Protein AF-A0AAD1RIZ1-F1 (afdb_monomer_lite)

Foldseek 3Di:
DDWEAAPVRQWIWDWAQQQKIFIFGPPDDDPDPDGHGPDMDRHARGTFPDWDADRPFQKIKTFFDDDDDPPDPPPDDPDDPPPVDVPPPPGDGDMDMDRRDDDDPDD

Secondary structure (DSSP, 8-state):
--EEE-TTS-EEEEE-TTSEEEEEETTS--SSS----SEEEE--SS-EEEEEE-SSSSEEEEEE---PPPP---S--S---------S------EEEEE-SPP----

Structure (mmCIF, N/CA/C/O backbone):
data_AF-A0AAD1RIZ1-F1
#
_entry.id   AF-A0AAD1RIZ1-F1
#
loop_
_atom_site.group_PDB
_atom_site.id
_atom_site.type_symbol
_atom_site.label_atom_id
_atom_site.label_alt_id
_atom_site.label_comp_id
_atom_site.label_asym_id
_atom_site.label_entity_id
_atom_site.label_seq_id
_atom_site.pdbx_PDB_ins_code
_atom_site.Cartn_x
_atom_site.Cartn_y
_atom_site.Cartn_z
_atom_site.occupancy
_atom_site.B_iso_or_equiv
_atom_site.auth_seq_id
_atom_site.auth_comp_id
_atom_site.auth_asym_id
_atom_site.auth_atom_id
_atom_site.pdbx_PDB_model_num
ATOM 1 N N . MET A 1 1 ? 5.980 9.195 -6.232 1.00 81.25 1 MET A N 1
ATOM 2 C CA . MET A 1 1 ? 5.586 8.356 -5.086 1.00 81.25 1 MET A CA 1
ATOM 3 C C . MET A 1 1 ? 4.264 8.853 -4.577 1.00 81.25 1 MET A C 1
ATOM 5 O O . MET A 1 1 ?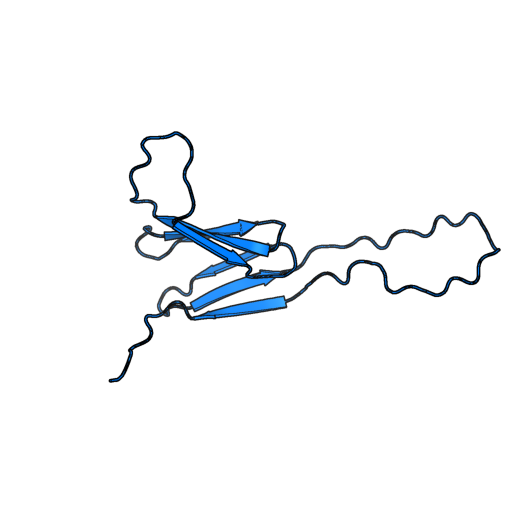 4.092 10.06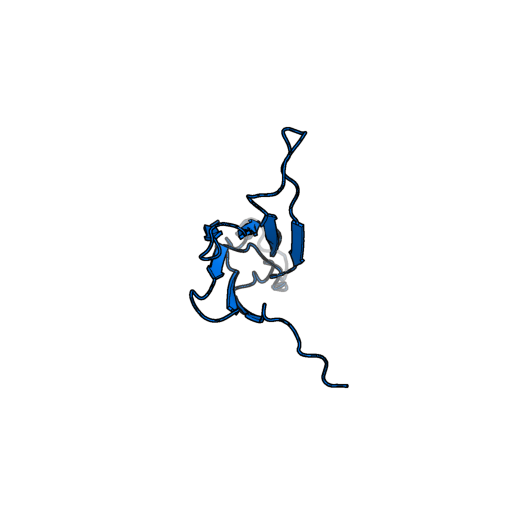3 -4.486 1.00 81.25 1 MET A O 1
ATOM 9 N N . TYR A 1 2 ? 3.353 7.928 -4.310 1.00 94.00 2 TYR A N 1
ATOM 10 C CA . TYR A 1 2 ? 2.016 8.210 -3.806 1.00 94.00 2 TYR A CA 1
ATOM 11 C C . TYR A 1 2 ? 1.817 7.437 -2.507 1.00 94.00 2 TYR A C 1
ATOM 13 O O . TYR A 1 2 ? 2.513 6.451 -2.255 1.00 94.00 2 TYR A O 1
ATOM 21 N N . PHE A 1 3 ? 0.861 7.895 -1.715 1.00 96.81 3 PHE A N 1
ATOM 22 C CA . PHE A 1 3 ? 0.354 7.193 -0.550 1.00 96.81 3 PHE A CA 1
ATOM 23 C C . PHE A 1 3 ? -1.156 7.029 -0.710 1.00 96.81 3 PHE A C 1
ATOM 25 O O . PHE A 1 3 ? -1.787 7.811 -1.425 1.00 96.81 3 PHE A O 1
ATOM 32 N N . ASP A 1 4 ? -1.720 6.037 -0.034 1.00 97.38 4 ASP A N 1
ATOM 33 C CA . ASP A 1 4 ? -3.167 5.900 0.111 1.00 97.38 4 ASP A CA 1
ATOM 34 C C . ASP A 1 4 ? -3.523 5.585 1.566 1.00 97.38 4 ASP A C 1
ATOM 36 O O . ASP A 1 4 ? -2.665 5.188 2.361 1.00 97.38 4 ASP A O 1
ATOM 40 N N . MET A 1 5 ? -4.779 5.804 1.928 1.00 95.38 5 MET A N 1
ATOM 41 C CA . MET A 1 5 ? -5.272 5.676 3.290 1.00 95.38 5 MET A CA 1
ATOM 42 C C . MET A 1 5 ? -6.535 4.824 3.319 1.00 95.38 5 MET A C 1
ATOM 44 O O . MET A 1 5 ? -7.425 4.957 2.482 1.00 95.38 5 MET A O 1
ATOM 48 N N . GLU A 1 6 ? -6.618 3.937 4.303 1.00 92.69 6 GLU A N 1
ATOM 49 C CA . GLU A 1 6 ? -7.820 3.145 4.539 1.00 92.69 6 GLU A CA 1
ATOM 50 C C . GLU A 1 6 ? -8.989 4.053 4.960 1.00 92.69 6 GLU A C 1
ATOM 52 O O . GLU A 1 6 ? -8.786 5.126 5.526 1.00 92.69 6 GLU A O 1
ATOM 57 N N . ILE A 1 7 ? -10.226 3.647 4.659 1.00 89.62 7 ILE A N 1
ATOM 58 C CA . ILE A 1 7 ? -11.410 4.515 4.759 1.00 89.62 7 ILE A CA 1
ATOM 59 C C . ILE A 1 7 ? -11.666 5.074 6.167 1.00 89.62 7 ILE A C 1
ATOM 61 O O . ILE A 1 7 ? -12.215 6.169 6.295 1.00 89.62 7 ILE A O 1
ATOM 65 N N . SER A 1 8 ? -11.264 4.363 7.227 1.00 90.69 8 SER A N 1
ATOM 66 C CA . SER A 1 8 ? -11.371 4.860 8.605 1.00 90.69 8 SER A CA 1
ATOM 67 C C . SER A 1 8 ? -10.278 5.872 8.969 1.00 90.69 8 SER A C 1
ATOM 69 O O . SER A 1 8 ? -10.340 6.499 10.024 1.00 90.69 8 SER A O 1
ATOM 71 N N . GLY A 1 9 ? -9.269 6.030 8.111 1.00 92.00 9 GLY A N 1
ATOM 72 C CA . GLY A 1 9 ? -8.091 6.858 8.337 1.00 92.00 9 GLY A CA 1
ATOM 73 C C . GLY A 1 9 ? -7.027 6.198 9.211 1.00 92.00 9 GLY A C 1
ATOM 74 O O . GLY A 1 9 ? -5.992 6.808 9.485 1.00 92.00 9 GLY A O 1
ATOM 75 N N . ARG A 1 10 ? -7.261 4.963 9.673 1.00 93.00 10 ARG A N 1
ATOM 76 C CA . ARG A 1 10 ? -6.374 4.289 10.624 1.00 93.00 10 ARG A CA 1
ATOM 77 C C . ARG A 1 10 ? -5.071 3.815 9.992 1.00 93.00 10 ARG A C 1
ATOM 79 O O . ARG A 1 10 ? -4.028 3.897 10.629 1.00 93.00 10 ARG A O 1
ATOM 86 N N . TYR A 1 11 ? -5.118 3.313 8.763 1.00 94.69 11 TYR A N 1
ATOM 87 C CA . TYR A 1 11 ? -3.934 2.778 8.097 1.00 94.69 11 TYR A CA 1
ATOM 88 C C . TYR A 1 11 ? -3.504 3.669 6.940 1.00 94.69 11 TYR A C 1
ATOM 90 O O . TYR A 1 11 ? -4.280 3.913 6.018 1.00 94.69 11 TYR A O 1
ATOM 98 N N . LEU A 1 12 ? -2.256 4.128 6.991 1.00 95.56 12 LEU A N 1
ATOM 99 C CA . LEU A 1 12 ? -1.581 4.846 5.913 1.00 95.56 12 LEU A CA 1
ATOM 100 C C . LEU A 1 12 ? -0.633 3.884 5.205 1.00 95.56 12 LEU A C 1
ATOM 102 O O . LEU A 1 12 ? 0.113 3.170 5.871 1.00 95.56 12 LEU A O 1
ATOM 106 N N . LEU A 1 13 ? -0.641 3.872 3.877 1.00 97.44 13 LEU A N 1
ATOM 107 C CA . LEU A 1 13 ? 0.232 3.033 3.067 1.00 97.44 13 LEU A CA 1
ATOM 108 C C . LEU A 1 13 ? 1.044 3.901 2.112 1.00 97.44 13 LEU A C 1
ATOM 110 O O . LEU A 1 13 ? 0.505 4.804 1.478 1.00 97.44 13 LEU A O 1
ATOM 114 N N . SER A 1 14 ? 2.330 3.600 1.959 1.00 97.50 14 SER A N 1
ATOM 115 C CA . SER A 1 14 ? 3.196 4.244 0.969 1.00 97.50 14 SER A CA 1
ATOM 116 C C . SER A 1 14 ? 4.208 3.252 0.428 1.00 97.50 14 SER A C 1
ATOM 118 O O . SER A 1 14 ? 4.715 2.400 1.156 1.00 97.50 14 SER A O 1
ATOM 120 N N . GLY A 1 15 ? 4.520 3.407 -0.852 1.00 96.62 15 GLY A N 1
ATOM 121 C CA . GLY A 1 15 ? 5.613 2.712 -1.512 1.00 96.62 15 GLY A CA 1
ATOM 122 C C . GLY A 1 15 ? 6.942 3.471 -1.437 1.00 96.62 15 GLY A C 1
ATOM 123 O O . GLY A 1 15 ? 6.942 4.685 -1.208 1.00 96.62 15 GLY A O 1
ATOM 124 N N . ASP A 1 16 ? 8.056 2.773 -1.666 1.00 95.38 16 ASP A N 1
ATOM 125 C CA . ASP A 1 16 ? 9.403 3.352 -1.741 1.00 95.38 16 ASP A CA 1
ATOM 126 C C . ASP A 1 16 ? 10.145 3.055 -3.068 1.00 95.38 16 ASP A C 1
ATOM 128 O O . ASP A 1 16 ? 9.602 2.461 -4.004 1.00 95.38 16 ASP A O 1
ATOM 132 N N . THR A 1 17 ? 11.387 3.548 -3.193 1.00 94.25 17 THR A N 1
ATOM 133 C CA . THR A 1 17 ? 12.187 3.447 -4.429 1.00 94.25 17 THR A CA 1
ATOM 134 C C . THR A 1 17 ? 12.791 2.065 -4.612 1.00 94.25 17 THR A C 1
ATOM 136 O O . THR A 1 17 ? 13.329 1.786 -5.680 1.00 94.25 17 THR A O 1
ATOM 139 N N . GLN A 1 18 ? 12.761 1.239 -3.569 1.00 93.00 18 GLN A N 1
ATOM 140 C CA . GLN A 1 18 ? 13.321 -0.105 -3.537 1.00 93.00 18 GLN A CA 1
ATOM 141 C C . GLN A 1 18 ? 12.235 -1.173 -3.682 1.00 93.00 18 GLN A C 1
ATOM 143 O O . GLN A 1 18 ? 12.541 -2.359 -3.614 1.00 93.00 18 GLN A O 1
ATOM 148 N N . GLY A 1 19 ? 10.979 -0.772 -3.892 1.00 94.75 19 GLY A N 1
ATOM 149 C CA . GLY A 1 19 ? 9.873 -1.692 -4.122 1.00 94.75 19 GLY A CA 1
ATOM 150 C C . GLY A 1 19 ? 9.151 -2.149 -2.854 1.00 94.75 19 GLY A C 1
ATOM 151 O O . GLY A 1 19 ? 8.281 -3.021 -2.937 1.00 94.75 19 GLY A O 1
ATOM 152 N N . LEU A 1 20 ? 9.473 -1.585 -1.685 1.00 97.06 20 LEU A N 1
ATOM 153 C CA . LEU A 1 20 ? 8.776 -1.911 -0.446 1.00 97.06 20 LEU A CA 1
ATOM 154 C C . LEU A 1 20 ? 7.509 -1.071 -0.312 1.00 97.06 20 LEU A C 1
ATOM 156 O O . LEU A 1 20 ? 7.467 0.110 -0.663 1.00 97.06 20 LEU A O 1
ATOM 160 N N .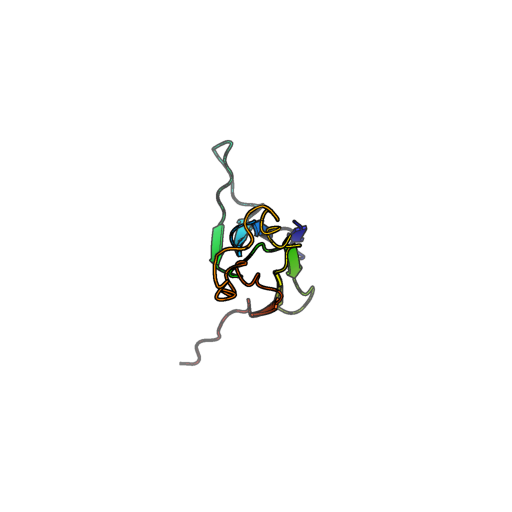 VAL A 1 21 ? 6.480 -1.695 0.252 1.00 97.50 21 VAL A N 1
ATOM 161 C CA . VAL A 1 21 ? 5.300 -1.015 0.776 1.00 97.50 21 VAL A CA 1
ATOM 162 C C . VAL A 1 21 ? 5.374 -1.040 2.290 1.00 97.50 21 VAL A C 1
ATOM 164 O O . VAL A 1 21 ? 5.552 -2.092 2.904 1.00 97.50 21 VAL A O 1
ATOM 167 N N . SER A 1 22 ? 5.208 0.136 2.877 1.00 97.19 22 SER A N 1
ATOM 168 C CA . SER A 1 22 ? 5.149 0.359 4.313 1.00 97.19 22 SER A CA 1
ATOM 169 C C . SER A 1 22 ? 3.732 0.756 4.706 1.00 97.19 22 SER A C 1
ATOM 171 O O . SER A 1 22 ? 3.074 1.525 4.002 1.00 97.19 22 SER A O 1
ATOM 173 N N . VAL A 1 23 ? 3.273 0.234 5.840 1.00 96.38 23 VAL A N 1
ATOM 174 C CA . VAL A 1 23 ? 1.959 0.500 6.423 1.00 96.38 23 VAL A CA 1
ATOM 175 C C . VAL A 1 23 ? 2.158 1.063 7.819 1.00 96.38 23 VAL A C 1
ATOM 177 O O . VAL A 1 23 ? 2.856 0.457 8.626 1.00 96.38 23 VAL A O 1
ATOM 180 N N . TRP A 1 24 ? 1.519 2.182 8.131 1.00 95.69 24 TRP A N 1
ATOM 181 C CA . TRP A 1 24 ? 1.553 2.810 9.451 1.00 95.69 24 TRP A CA 1
ATOM 182 C C . TRP A 1 24 ? 0.155 2.827 10.064 1.00 95.69 24 TRP A C 1
ATOM 184 O O . TRP A 1 24 ? -0.824 3.064 9.358 1.00 95.69 24 TRP A O 1
ATOM 194 N N . ASP A 1 25 ? 0.071 2.600 11.376 1.00 93.75 25 ASP A N 1
ATOM 195 C CA . ASP A 1 25 ? -1.143 2.846 12.159 1.00 93.75 25 ASP A CA 1
ATOM 196 C C . ASP A 1 25 ? -1.105 4.289 12.677 1.00 93.75 25 ASP A C 1
ATOM 198 O O . ASP A 1 25 ? -0.260 4.641 13.500 1.00 93.75 25 ASP A O 1
ATOM 202 N N . THR A 1 26 ? -2.008 5.130 12.176 1.00 92.38 26 THR A N 1
ATOM 203 C CA . THR A 1 26 ? -2.092 6.561 12.505 1.00 92.38 26 THR A CA 1
ATOM 204 C C . THR A 1 26 ? -2.567 6.816 13.933 1.00 92.38 26 THR A C 1
ATOM 206 O O . THR A 1 26 ? -2.409 7.923 14.443 1.00 92.38 26 THR A O 1
ATOM 209 N N . MET A 1 27 ? -3.129 5.797 14.587 1.00 89.94 27 MET A N 1
ATOM 210 C CA . MET A 1 27 ? -3.593 5.861 15.971 1.00 89.94 27 MET A CA 1
ATOM 211 C C . MET A 1 27 ? -2.551 5.327 16.954 1.00 89.94 27 MET A C 1
ATOM 213 O O . MET A 1 27 ? -2.762 5.403 18.166 1.00 89.94 27 MET A O 1
ATOM 217 N N . SER A 1 28 ? -1.438 4.772 16.461 1.00 85.62 28 SER A N 1
ATOM 218 C CA . SER A 1 28 ? -0.382 4.273 17.332 1.00 85.62 28 SER A CA 1
ATOM 219 C C . SER A 1 28 ? 0.321 5.452 18.014 1.00 85.62 28 SER A C 1
ATOM 221 O O . SER A 1 28 ? 0.850 6.322 17.319 1.00 85.62 28 SER A O 1
ATOM 223 N N . PRO A 1 29 ? 0.358 5.506 19.357 1.00 74.38 29 PRO A N 1
ATOM 224 C CA . PRO A 1 29 ? 1.069 6.562 20.061 1.00 74.38 29 PRO A CA 1
ATOM 225 C C . PRO A 1 29 ? 2.568 6.453 19.761 1.00 74.38 29 PRO A C 1
ATOM 227 O O . PRO A 1 29 ? 3.172 5.399 19.957 1.00 74.38 29 PRO A O 1
ATOM 230 N N . SER A 1 30 ? 3.168 7.536 19.271 1.00 73.50 30 SER A N 1
ATOM 231 C CA . SER A 1 30 ? 4.615 7.644 19.091 1.00 73.50 30 SER A CA 1
ATOM 232 C C . SER A 1 30 ? 5.204 8.436 20.259 1.00 73.50 30 SER A C 1
ATOM 234 O O . SER A 1 30 ? 5.010 9.647 20.345 1.00 73.50 30 SER A O 1
ATOM 236 N N . GLU A 1 31 ? 5.907 7.755 21.167 1.00 71.81 31 GLU A N 1
ATOM 237 C CA . GLU A 1 31 ? 6.677 8.401 22.248 1.00 71.81 31 GLU A CA 1
ATOM 238 C C . GLU A 1 31 ? 7.930 9.120 21.697 1.00 71.81 31 GLU A C 1
ATOM 240 O O . GLU A 1 31 ? 8.440 10.050 22.317 1.00 71.81 31 GLU A O 1
ATOM 245 N N . ASP A 1 32 ? 8.374 8.737 20.493 1.00 72.94 32 ASP A N 1
ATOM 246 C CA . ASP A 1 32 ? 9.520 9.294 19.773 1.00 72.94 32 ASP A CA 1
ATOM 247 C C . ASP A 1 32 ? 9.097 10.090 18.526 1.00 72.94 32 ASP A C 1
ATOM 249 O O . ASP A 1 32 ? 8.004 9.925 17.982 1.00 72.94 32 ASP A O 1
ATOM 253 N N . THR A 1 33 ? 10.004 10.920 18.001 1.00 72.81 33 THR A N 1
ATOM 254 C CA . THR A 1 33 ? 9.814 11.647 16.731 1.00 72.81 33 THR A CA 1
ATOM 255 C C . THR A 1 33 ? 9.849 10.744 15.491 1.00 72.81 33 THR A C 1
ATOM 257 O O . THR A 1 33 ? 9.529 11.207 14.395 1.00 72.81 33 THR A O 1
ATOM 260 N N . SER A 1 34 ? 10.235 9.469 15.631 1.00 76.94 34 SER A N 1
ATOM 261 C CA . SER A 1 34 ? 10.271 8.498 14.534 1.00 76.94 34 SER A CA 1
ATOM 262 C C . SER A 1 34 ? 9.046 7.587 14.546 1.00 76.94 34 SER A C 1
ATOM 264 O O . SER A 1 34 ? 8.865 6.787 15.463 1.00 76.94 34 SER A O 1
ATOM 266 N N . ILE A 1 35 ? 8.244 7.652 13.486 1.00 83.25 35 ILE A N 1
ATOM 267 C CA . ILE A 1 35 ? 7.091 6.771 13.287 1.00 83.25 35 ILE A CA 1
ATOM 268 C C . ILE A 1 35 ? 7.559 5.540 12.503 1.00 83.25 35 ILE A C 1
ATOM 270 O O . ILE A 1 35 ? 7.912 5.639 11.325 1.00 83.25 35 ILE A O 1
ATOM 274 N N . LEU A 1 36 ? 7.580 4.377 13.155 1.00 89.88 36 LEU A N 1
ATOM 275 C CA . LEU A 1 36 ? 7.935 3.113 12.509 1.00 89.88 36 LEU A CA 1
ATOM 276 C C . LEU A 1 36 ? 6.709 2.494 11.817 1.00 89.88 36 LEU A C 1
ATOM 278 O O . LEU A 1 36 ? 5.595 2.615 12.335 1.00 89.88 36 LEU A O 1
ATOM 282 N N . PRO A 1 37 ? 6.882 1.839 10.656 1.00 93.94 37 PRO A N 1
ATOM 283 C CA . PRO A 1 37 ? 5.789 1.124 10.013 1.00 93.94 37 PRO A CA 1
ATOM 284 C C . PRO A 1 37 ? 5.344 -0.070 10.867 1.00 93.94 37 PRO A C 1
ATOM 286 O O . PRO A 1 37 ? 6.166 -0.809 11.404 1.00 93.94 37 PRO A O 1
ATOM 289 N N . LEU A 1 38 ? 4.029 -0.267 10.957 1.00 94.06 38 LEU A N 1
ATOM 290 C CA . LEU A 1 38 ? 3.396 -1.445 11.548 1.00 94.06 38 LEU A CA 1
ATOM 291 C C . LEU A 1 38 ? 3.698 -2.709 10.731 1.00 94.06 38 LEU A C 1
ATOM 293 O O . LEU A 1 38 ? 3.891 -3.785 11.291 1.00 94.06 38 LEU A O 1
ATOM 297 N N . LEU A 1 39 ? 3.698 -2.579 9.405 1.00 94.75 39 LEU A N 1
ATOM 298 C CA . LEU A 1 39 ? 3.967 -3.661 8.467 1.00 94.75 39 LEU A CA 1
ATOM 299 C C . LEU A 1 39 ? 4.821 -3.125 7.325 1.00 94.75 39 LEU A C 1
ATOM 301 O O . LEU A 1 39 ? 4.597 -2.017 6.840 1.00 94.75 39 LEU A O 1
ATOM 305 N N . GLN A 1 40 ? 5.761 -3.939 6.864 1.00 96.62 40 GLN A N 1
ATOM 306 C CA . GLN A 1 40 ? 6.526 -3.661 5.662 1.00 96.62 40 GLN A CA 1
ATOM 307 C C . GLN A 1 40 ? 6.700 -4.949 4.861 1.00 96.62 40 GLN A C 1
ATOM 309 O O . GLN A 1 40 ? 6.972 -6.003 5.437 1.00 96.62 40 GLN A O 1
ATOM 314 N N . PHE A 1 41 ? 6.529 -4.879 3.543 1.00 96.69 41 PHE A N 1
ATOM 315 C CA . PHE A 1 41 ? 6.716 -6.027 2.659 1.00 96.69 41 PHE A CA 1
ATOM 316 C C . PHE A 1 41 ? 7.239 -5.603 1.286 1.00 96.69 41 PHE A C 1
ATOM 318 O O . PHE A 1 41 ? 6.992 -4.487 0.827 1.00 96.69 41 PHE A O 1
ATOM 325 N N . GLN A 1 42 ? 7.966 -6.508 0.630 1.00 96.75 42 GLN A N 1
ATOM 326 C CA . GLN A 1 42 ? 8.446 -6.309 -0.734 1.00 96.75 42 GLN A CA 1
ATOM 327 C C . GLN A 1 42 ? 7.281 -6.506 -1.706 1.00 96.75 42 GLN A C 1
ATOM 329 O O . GLN A 1 42 ? 6.809 -7.630 -1.882 1.00 96.75 42 GLN A O 1
ATOM 334 N N . ALA A 1 43 ? 6.809 -5.422 -2.317 1.00 95.81 43 ALA A N 1
ATOM 335 C CA . ALA A 1 43 ? 5.698 -5.477 -3.258 1.00 95.81 43 ALA A CA 1
ATOM 336 C C . ALA A 1 43 ? 6.164 -5.554 -4.714 1.00 95.81 43 ALA A C 1
ATOM 338 O O . ALA A 1 43 ? 5.493 -6.127 -5.558 1.00 95.81 43 ALA A O 1
ATOM 339 N N . GLN A 1 44 ? 7.283 -4.927 -5.043 1.00 94.50 44 GLN A N 1
ATOM 340 C CA . GLN A 1 44 ? 7.770 -4.767 -6.413 1.00 94.50 44 GLN A CA 1
ATOM 341 C C . GLN A 1 44 ? 9.285 -4.981 -6.416 1.00 94.50 44 GLN A C 1
ATOM 343 O O . GLN A 1 44 ? 9.914 -4.840 -5.378 1.00 94.50 44 GLN A O 1
ATOM 348 N N . ASN A 1 45 ? 9.897 -5.339 -7.535 1.00 92.06 45 ASN A N 1
ATOM 349 C CA . ASN A 1 45 ? 11.359 -5.390 -7.680 1.00 92.06 45 ASN A CA 1
ATOM 350 C C . ASN A 1 45 ? 11.962 -4.039 -8.099 1.00 92.06 45 ASN A C 1
ATOM 352 O O . ASN A 1 45 ? 13.182 -3.892 -8.156 1.00 92.06 45 ASN A O 1
ATOM 356 N N . ASP A 1 46 ? 11.112 -3.066 -8.422 1.00 91.88 46 ASP A N 1
ATOM 357 C CA . ASP A 1 46 ? 11.481 -1.685 -8.726 1.00 91.88 46 ASP A CA 1
ATOM 358 C C . ASP A 1 46 ? 10.582 -0.706 -7.933 1.00 91.88 46 ASP A C 1
ATOM 360 O O . ASP A 1 46 ? 9.707 -1.114 -7.171 1.00 91.88 46 ASP A O 1
ATOM 364 N N . CYS A 1 47 ? 10.821 0.596 -8.077 1.00 92.94 47 CYS A N 1
ATOM 365 C CA . CYS A 1 47 ? 10.121 1.679 -7.395 1.00 92.94 47 CYS A CA 1
ATOM 366 C C . CYS A 1 47 ? 8.595 1.517 -7.436 1.00 92.94 47 CYS A C 1
ATOM 368 O O . CYS A 1 47 ? 7.996 1.480 -8.516 1.00 92.94 47 CYS A O 1
ATOM 370 N N . VAL A 1 48 ? 7.958 1.544 -6.261 1.00 96.38 48 VAL A N 1
ATOM 371 C CA . VAL A 1 48 ? 6.497 1.609 -6.152 1.00 96.38 48 VAL A CA 1
ATOM 372 C C . VAL A 1 48 ? 6.057 3.039 -6.443 1.00 96.38 48 VAL A C 1
ATOM 374 O O . VAL A 1 48 ? 6.057 3.935 -5.591 1.00 96.38 48 VAL A O 1
ATOM 377 N N . ASN A 1 49 ? 5.696 3.273 -7.697 1.00 94.44 49 ASN A N 1
ATOM 378 C CA . ASN A 1 49 ? 5.326 4.590 -8.191 1.00 94.44 49 ASN A CA 1
ATOM 379 C C . ASN A 1 49 ? 3.833 4.891 -8.033 1.00 94.44 49 ASN A C 1
ATOM 381 O O . ASN A 1 49 ? 3.462 6.045 -8.212 1.00 94.44 49 ASN A O 1
ATOM 385 N N . GLY A 1 50 ? 3.011 3.898 -7.691 1.00 96.12 50 GLY A N 1
ATOM 386 C CA . GLY A 1 50 ? 1.573 4.024 -7.505 1.00 96.12 50 GLY A CA 1
ATOM 387 C C . GLY A 1 50 ? 1.069 3.021 -6.476 1.00 96.12 50 GLY A C 1
ATOM 388 O O . GLY A 1 50 ? 1.538 1.883 -6.420 1.00 96.12 50 GLY A O 1
ATOM 389 N N . ILE A 1 51 ? 0.120 3.459 -5.655 1.00 97.69 51 ILE A N 1
ATOM 390 C CA . ILE A 1 51 ? -0.508 2.650 -4.615 1.00 97.69 51 ILE A CA 1
ATOM 391 C C . ILE A 1 51 ? -1.968 3.078 -4.474 1.00 97.69 51 ILE A C 1
ATOM 393 O O . ILE A 1 51 ? -2.253 4.274 -4.540 1.00 97.69 51 ILE A O 1
ATOM 397 N N . SER A 1 52 ? -2.890 2.123 -4.339 1.00 97.25 52 SER A N 1
ATOM 398 C CA . SER A 1 52 ? -4.293 2.434 -4.059 1.00 97.25 52 SER A CA 1
ATOM 399 C C . SER A 1 52 ? -5.019 1.296 -3.348 1.00 97.25 52 SER A C 1
ATOM 401 O O . SER A 1 52 ? -4.883 0.132 -3.721 1.00 97.25 52 SER A O 1
ATOM 403 N N . LEU A 1 53 ? -5.814 1.635 -2.341 1.00 96.62 53 LEU A N 1
ATOM 404 C CA . LEU A 1 53 ? -6.726 0.749 -1.642 1.00 96.62 53 LEU A CA 1
ATOM 405 C C . LEU A 1 53 ? -8.110 0.805 -2.282 1.00 96.62 53 LEU A C 1
ATOM 407 O O . LEU A 1 53 ? -8.665 1.872 -2.550 1.00 96.62 53 LEU A O 1
ATOM 411 N N . HIS A 1 54 ? -8.712 -0.362 -2.489 1.00 94.94 54 HIS A N 1
ATOM 412 C CA . HIS A 1 54 ? -10.096 -0.421 -2.929 1.00 94.94 54 HIS A CA 1
ATOM 413 C C . HIS A 1 54 ? -11.033 0.007 -1.777 1.00 94.94 54 HIS A C 1
ATOM 415 O O . HIS A 1 54 ? -10.930 -0.526 -0.673 1.00 94.94 54 HIS A O 1
ATOM 421 N N . PRO A 1 55 ? -12.009 0.906 -2.007 1.00 91.25 55 PRO A N 1
ATOM 422 C CA . PRO A 1 55 ? -12.804 1.523 -0.936 1.00 91.25 55 PRO A CA 1
ATOM 423 C C . PRO A 1 55 ? -13.779 0.574 -0.222 1.00 91.25 55 PRO A C 1
ATOM 425 O O . PRO A 1 55 ? -14.355 0.938 0.800 1.00 91.25 55 PRO A O 1
ATOM 428 N N . SER A 1 56 ? -14.038 -0.616 -0.771 1.00 90.56 56 SER A N 1
ATOM 429 C CA . SER A 1 56 ? -15.045 -1.552 -0.226 1.00 90.56 56 SER A CA 1
ATOM 430 C C . SER A 1 56 ? -14.612 -3.015 -0.169 1.00 90.56 56 SER A C 1
ATOM 432 O O . SER A 1 56 ? -15.305 -3.832 0.425 1.00 90.56 56 SER A O 1
ATOM 434 N N . TYR A 1 57 ? -13.486 -3.362 -0.786 1.00 92.38 57 TYR A N 1
ATOM 435 C CA . TYR A 1 57 ? -12.971 -4.731 -0.825 1.00 92.38 57 TYR A CA 1
ATOM 436 C C . TYR A 1 57 ? -11.555 -4.677 -0.282 1.00 92.38 57 TYR A C 1
ATOM 438 O O . TYR A 1 57 ? -10.886 -3.668 -0.503 1.00 92.38 57 TYR A O 1
ATOM 446 N N . PRO A 1 58 ? -11.076 -5.725 0.398 1.00 92.56 58 PRO A N 1
ATOM 447 C CA . PRO A 1 58 ? -9.739 -5.725 0.962 1.00 92.56 58 PRO A CA 1
ATOM 448 C C . PRO A 1 58 ? -8.722 -6.025 -0.148 1.00 92.56 58 PRO A C 1
ATOM 450 O O . PRO A 1 58 ? -8.124 -7.096 -0.203 1.00 92.56 58 PRO A O 1
ATOM 453 N N . LEU A 1 59 ? -8.592 -5.080 -1.076 1.00 95.56 59 LEU A N 1
ATOM 454 C CA . LEU A 1 59 ? -7.705 -5.128 -2.225 1.00 95.56 59 LEU A CA 1
ATOM 455 C C . LEU A 1 59 ? -6.779 -3.920 -2.191 1.00 95.56 59 LEU A C 1
ATOM 457 O O . LEU A 1 59 ? -7.233 -2.783 -2.060 1.00 95.56 59 LEU A O 1
ATOM 461 N N . LEU A 1 60 ? -5.494 -4.182 -2.370 1.00 97.12 60 LEU A N 1
ATOM 462 C CA . LEU A 1 60 ? -4.459 -3.176 -2.548 1.00 97.12 60 LEU A CA 1
ATOM 463 C C . LEU A 1 60 ? -3.870 -3.330 -3.950 1.00 97.12 60 LEU A C 1
ATOM 465 O O . LEU A 1 60 ? -3.494 -4.427 -4.350 1.00 97.12 60 LEU A O 1
ATOM 469 N N . ALA A 1 61 ? -3.775 -2.234 -4.689 1.00 97.88 61 ALA A N 1
ATOM 470 C CA . ALA A 1 61 ? -3.086 -2.159 -5.965 1.00 97.88 61 ALA A CA 1
ATOM 471 C C . ALA A 1 61 ? -1.732 -1.470 -5.789 1.00 97.88 61 ALA A C 1
ATOM 473 O O . ALA A 1 61 ? -1.659 -0.394 -5.197 1.00 97.88 61 ALA A O 1
ATOM 474 N N . THR A 1 62 ? -0.675 -2.064 -6.340 1.00 97.69 62 THR A N 1
ATOM 475 C CA . THR A 1 62 ? 0.664 -1.465 -6.417 1.00 97.69 62 THR A CA 1
ATOM 476 C C . THR A 1 62 ? 1.124 -1.428 -7.864 1.00 97.69 62 THR A C 1
ATOM 478 O O . THR A 1 62 ? 0.932 -2.396 -8.601 1.00 97.69 62 THR A O 1
ATOM 481 N N . ALA A 1 63 ? 1.741 -0.323 -8.270 1.00 96.94 63 ALA A N 1
ATOM 482 C CA . ALA A 1 63 ? 2.305 -0.152 -9.600 1.00 96.94 63 ALA A CA 1
ATOM 483 C C . ALA A 1 63 ? 3.808 0.125 -9.514 1.00 96.94 63 ALA A C 1
ATOM 485 O O . ALA A 1 63 ? 4.273 0.849 -8.629 1.00 96.94 63 ALA A O 1
ATOM 486 N N . SER A 1 64 ? 4.542 -0.464 -10.452 1.00 94.94 64 SER A N 1
ATOM 487 C CA . SER A 1 64 ? 5.987 -0.346 -10.607 1.00 94.94 64 SER A CA 1
ATOM 488 C C . SER A 1 64 ? 6.321 0.186 -11.994 1.00 94.94 64 SER A C 1
ATOM 490 O O . SER A 1 64 ? 5.563 -0.010 -12.946 1.00 94.94 64 SER A O 1
ATOM 492 N N . GLY A 1 65 ? 7.426 0.919 -12.102 1.00 88.81 65 GLY A N 1
ATOM 493 C CA . GLY A 1 65 ? 7.858 1.540 -13.351 1.00 88.81 65 GLY A CA 1
ATOM 494 C C . GLY A 1 65 ? 8.694 2.792 -13.132 1.00 88.81 65 GLY A C 1
ATOM 495 O O . GLY A 1 65 ? 8.317 3.706 -12.397 1.00 88.81 65 GLY A O 1
ATOM 496 N N . GLN A 1 66 ? 9.816 2.895 -13.832 1.00 83.69 66 GLN A N 1
ATOM 497 C CA . GLN A 1 66 ? 10.590 4.129 -13.890 1.00 83.69 66 GLN A CA 1
ATOM 498 C C . GLN A 1 66 ? 11.152 4.356 -15.287 1.00 83.69 66 GLN A C 1
ATOM 500 O O . GLN A 1 66 ? 11.431 3.417 -16.034 1.00 83.69 66 GLN A O 1
ATOM 505 N N . ARG A 1 67 ? 11.343 5.628 -15.647 1.00 82.56 67 ARG A N 1
ATOM 506 C CA . ARG A 1 67 ? 12.026 5.969 -16.892 1.00 82.56 67 ARG A CA 1
ATOM 507 C C . ARG A 1 67 ? 13.498 5.596 -16.752 1.00 82.56 67 ARG A C 1
ATOM 509 O O . ARG A 1 67 ? 14.220 6.212 -15.976 1.00 82.56 67 ARG A O 1
ATOM 516 N N . LYS A 1 68 ? 13.940 4.619 -17.537 1.00 77.25 68 LYS A N 1
ATOM 517 C CA . LYS A 1 68 ? 15.356 4.281 -17.683 1.00 77.25 68 LYS A CA 1
ATOM 518 C C . LYS A 1 68 ? 15.925 5.052 -18.872 1.00 77.25 68 LYS A C 1
ATOM 520 O O . LYS A 1 68 ? 15.295 5.115 -19.929 1.00 77.25 68 LYS A O 1
ATOM 525 N N . PHE A 1 69 ? 17.098 5.645 -18.698 1.00 78.81 69 PHE A N 1
ATOM 526 C CA . PHE A 1 69 ? 17.885 6.152 -19.816 1.00 78.81 69 PHE A CA 1
ATOM 527 C C . PHE A 1 69 ? 18.851 5.038 -20.221 1.00 78.81 69 PHE A C 1
ATOM 529 O O . PHE A 1 69 ? 19.582 4.564 -19.351 1.00 78.81 69 PHE A O 1
ATOM 536 N N . PRO A 1 70 ? 18.830 4.569 -21.483 1.00 72.44 70 PRO A N 1
ATOM 537 C CA . PRO A 1 70 ? 19.883 3.695 -21.977 1.00 72.44 70 PRO A CA 1
ATOM 538 C C . PRO A 1 70 ? 21.217 4.399 -21.759 1.00 72.44 70 PRO A C 1
ATOM 540 O O . PRO A 1 70 ? 21.318 5.595 -22.052 1.00 72.44 70 PRO A O 1
ATOM 543 N N . GLU A 1 71 ? 22.216 3.687 -21.246 1.00 71.50 71 GLU A N 1
ATOM 544 C CA . GLU A 1 71 ? 23.564 4.235 -21.269 1.00 71.50 71 GLU A CA 1
ATOM 545 C C . GLU A 1 71 ? 23.934 4.454 -22.735 1.00 71.50 71 GLU A C 1
ATOM 547 O O . GLU A 1 71 ? 23.815 3.557 -23.573 1.00 71.50 71 GLU A O 1
ATOM 552 N N . LEU A 1 72 ? 24.262 5.700 -23.068 1.00 66.38 72 LEU A N 1
ATOM 553 C CA . LEU A 1 72 ? 24.842 6.009 -24.359 1.00 66.38 72 LEU A CA 1
ATOM 554 C C . LEU A 1 72 ? 26.229 5.379 -24.311 1.00 66.38 72 LEU A C 1
ATOM 556 O O . LEU A 1 72 ? 27.075 5.865 -23.562 1.00 66.38 72 LEU A O 1
ATOM 560 N N . ASN A 1 73 ? 26.446 4.294 -25.057 1.00 60.75 73 ASN A N 1
ATOM 561 C CA . ASN A 1 73 ? 27.803 3.847 -25.343 1.00 60.75 73 ASN A CA 1
ATOM 562 C C . ASN A 1 73 ? 28.536 5.072 -25.888 1.00 60.75 73 ASN A C 1
ATOM 564 O O . ASN A 1 73 ? 28.124 5.636 -26.907 1.00 60.75 73 ASN A O 1
ATOM 568 N N . ASP A 1 74 ? 29.533 5.539 -25.139 1.00 58.38 74 ASP A N 1
ATOM 569 C CA . ASP A 1 74 ? 30.373 6.657 -25.533 1.00 58.38 74 ASP A CA 1
ATOM 570 C C . ASP A 1 74 ? 30.957 6.300 -26.899 1.00 58.38 74 ASP A C 1
ATOM 572 O O . ASP A 1 74 ? 31.719 5.341 -27.038 1.00 58.38 74 ASP A O 1
ATOM 576 N N . SER A 1 75 ? 30.485 6.988 -27.936 1.00 59.44 75 SER A N 1
ATOM 577 C CA . SER A 1 75 ? 30.839 6.739 -29.327 1.00 59.44 75 SER A CA 1
ATOM 578 C C . SER A 1 75 ? 32.272 7.218 -29.558 1.00 59.44 75 SER A C 1
ATOM 580 O O . SER A 1 75 ? 32.493 8.286 -30.131 1.00 59.44 75 SER A O 1
ATOM 582 N N . GLY A 1 76 ? 33.231 6.449 -29.043 1.00 56.88 76 GLY A N 1
ATOM 583 C CA . GLY A 1 76 ? 34.633 6.827 -28.940 1.00 56.88 76 GLY A CA 1
ATOM 584 C C . GLY A 1 76 ? 35.637 5.691 -29.137 1.00 56.88 76 GLY A C 1
ATOM 585 O O . GLY A 1 76 ? 36.816 5.928 -28.897 1.00 56.88 76 GLY A O 1
ATOM 586 N N . ASP A 1 77 ? 35.236 4.493 -29.584 1.00 51.28 77 ASP A N 1
ATOM 587 C CA . ASP A 1 77 ? 36.198 3.473 -30.035 1.00 51.28 77 ASP A CA 1
ATOM 588 C C . ASP A 1 77 ? 35.549 2.438 -30.982 1.00 51.28 77 ASP A C 1
ATOM 590 O O . ASP A 1 77 ? 34.783 1.576 -30.554 1.00 51.28 77 ASP A O 1
ATOM 594 N N . GLU A 1 78 ? 35.851 2.503 -32.285 1.00 55.91 78 GLU A N 1
ATOM 595 C CA . GLU A 1 78 ? 35.396 1.546 -33.316 1.00 55.91 78 GLU A CA 1
ATOM 596 C C . GLU A 1 78 ? 36.117 0.179 -33.241 1.00 55.91 78 GLU A C 1
ATOM 598 O O . GLU A 1 78 ? 36.495 -0.394 -34.264 1.00 55.91 78 GLU A O 1
ATOM 603 N N . SER A 1 79 ? 36.376 -0.368 -32.052 1.00 52.56 79 SER A N 1
ATOM 604 C CA . SER A 1 79 ? 37.232 -1.560 -31.952 1.00 52.56 79 SER A CA 1
ATOM 605 C C . SER A 1 79 ? 36.857 -2.585 -30.891 1.00 52.56 79 SER A C 1
ATOM 607 O O . SER A 1 79 ? 37.725 -3.316 -30.414 1.00 52.56 79 SER A O 1
ATOM 609 N N . ARG A 1 80 ? 35.577 -2.721 -30.535 1.00 49.31 80 ARG A N 1
ATOM 610 C CA . ARG A 1 80 ? 35.133 -3.873 -29.738 1.00 49.31 80 ARG A CA 1
ATOM 611 C C . ARG A 1 80 ? 33.839 -4.419 -30.304 1.00 49.31 80 ARG A C 1
ATOM 613 O O . ARG A 1 80 ? 32.875 -3.684 -30.467 1.00 49.31 80 ARG A O 1
ATOM 620 N N . GLU A 1 81 ? 33.854 -5.705 -30.640 1.00 51.22 81 GLU A N 1
ATOM 621 C CA . GLU A 1 81 ? 32.656 -6.490 -30.915 1.00 51.22 81 GLU A CA 1
ATOM 622 C C . GLU A 1 81 ? 31.749 -6.372 -29.686 1.00 51.22 81 GLU A C 1
ATOM 624 O O . GLU A 1 81 ? 31.938 -7.051 -28.678 1.00 51.22 81 GLU A O 1
ATOM 629 N N . GLU A 1 82 ? 30.827 -5.412 -29.727 1.00 47.75 82 GLU A N 1
ATOM 630 C CA . GLU A 1 82 ? 29.822 -5.220 -28.697 1.00 47.75 82 GLU A CA 1
ATOM 631 C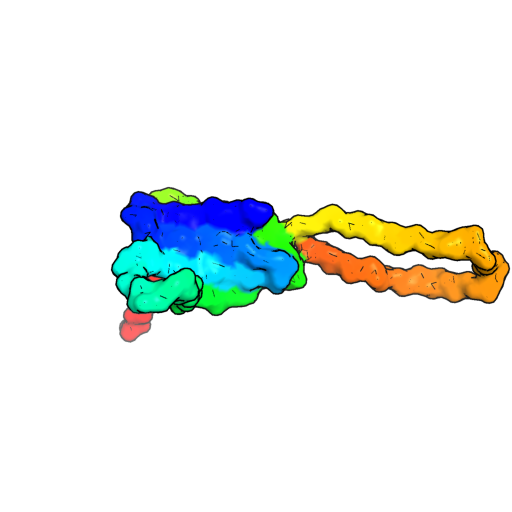 C . GLU A 1 82 ? 28.857 -6.402 -28.789 1.00 47.75 82 GLU A C 1
ATOM 633 O O . GLU A 1 82 ? 27.830 -6.360 -29.474 1.00 47.75 82 GLU A O 1
ATOM 638 N N . GLU A 1 83 ? 29.179 -7.484 -28.079 1.00 46.50 83 GLU A N 1
ATOM 639 C CA . GLU A 1 83 ? 28.139 -8.316 -27.497 1.00 46.50 83 GLU A CA 1
ATOM 640 C C . GLU A 1 83 ? 27.203 -7.344 -26.773 1.00 46.50 83 GLU A C 1
ATOM 642 O O . GLU A 1 83 ? 27.548 -6.784 -25.733 1.00 46.50 83 GLU A O 1
ATOM 647 N N . ARG A 1 84 ? 26.053 -7.047 -27.395 1.00 50.00 84 ARG A N 1
ATOM 648 C CA . ARG A 1 84 ? 24.976 -6.248 -26.808 1.00 50.00 84 ARG A CA 1
ATOM 649 C C . ARG A 1 84 ? 24.474 -7.005 -25.591 1.00 50.00 84 ARG A C 1
ATOM 651 O O . ARG A 1 84 ? 23.467 -7.706 -25.653 1.00 50.00 84 ARG A O 1
ATOM 658 N N . SER A 1 85 ? 25.184 -6.877 -24.483 1.00 46.78 85 SER A N 1
ATOM 659 C CA . SER A 1 85 ? 24.711 -7.286 -23.1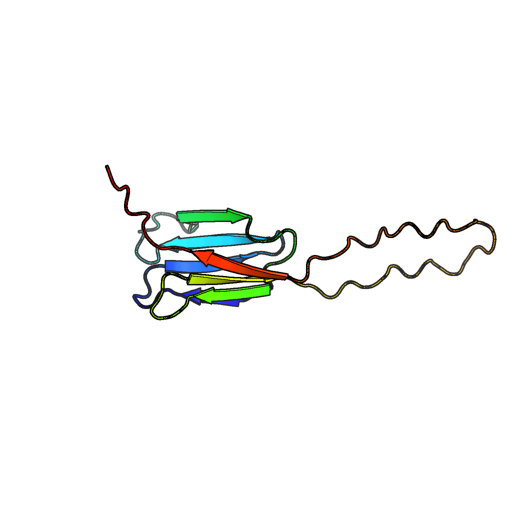80 1.00 46.78 85 SER A CA 1
ATOM 660 C C . SER A 1 85 ? 23.401 -6.533 -22.955 1.00 46.78 85 SER A C 1
ATOM 662 O O . SER A 1 85 ? 23.395 -5.301 -23.029 1.00 46.78 85 SER A O 1
ATOM 664 N N . PRO A 1 86 ? 22.267 -7.204 -22.693 1.00 49.34 86 PRO A N 1
ATOM 665 C CA . PRO A 1 86 ? 21.005 -6.534 -22.391 1.00 49.34 86 PRO A CA 1
ATOM 666 C C . PRO A 1 86 ? 21.043 -5.937 -20.968 1.00 49.34 86 PRO A C 1
ATOM 668 O O . PRO A 1 86 ? 20.124 -6.120 -20.184 1.00 49.34 86 PRO A O 1
ATOM 671 N N . HIS A 1 87 ? 22.149 -5.292 -20.583 1.00 48.72 87 HIS A N 1
ATOM 672 C CA . HIS A 1 87 ? 22.501 -4.932 -19.206 1.00 48.72 87 HIS A CA 1
ATOM 673 C C . HIS A 1 87 ? 22.091 -3.509 -18.814 1.00 48.72 87 HIS A C 1
ATOM 675 O O . HIS A 1 87 ? 22.557 -2.983 -17.808 1.00 48.72 87 HIS A O 1
ATOM 681 N N . GLY A 1 88 ? 21.137 -2.908 -19.523 1.00 53.22 88 GLY A N 1
ATOM 682 C CA . GLY A 1 88 ? 20.248 -1.978 -18.838 1.00 53.22 88 GLY A CA 1
ATOM 683 C C . GLY A 1 88 ? 19.367 -2.825 -17.931 1.00 53.22 88 GLY A C 1
ATOM 684 O O . GLY A 1 88 ? 18.606 -3.626 -18.465 1.00 53.22 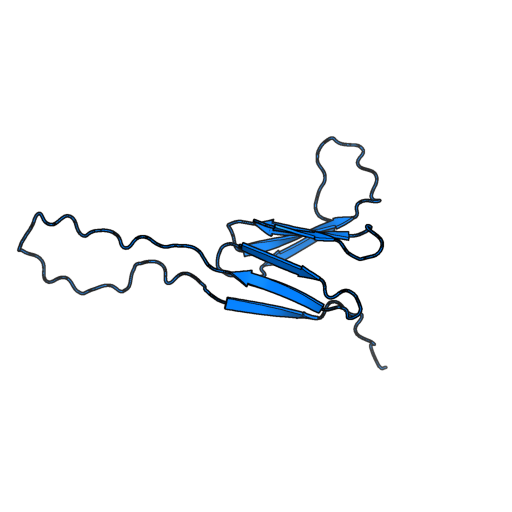88 GLY A O 1
ATOM 685 N N . SER A 1 89 ? 19.500 -2.703 -16.601 1.00 58.25 89 SER A N 1
ATOM 686 C CA . SER A 1 89 ? 18.567 -3.295 -15.624 1.00 58.25 89 SER A CA 1
ATOM 687 C C . SER A 1 89 ? 17.163 -3.234 -16.224 1.00 58.25 89 SER A C 1
ATOM 689 O O . SER A 1 89 ? 16.639 -2.140 -16.460 1.00 58.25 89 SER A O 1
ATOM 691 N N . MET A 1 90 ? 16.620 -4.400 -16.590 1.00 65.81 90 MET A N 1
ATOM 692 C CA . MET A 1 90 ? 15.313 -4.499 -17.225 1.00 65.81 90 MET A CA 1
ATOM 693 C C . MET A 1 90 ? 14.325 -4.074 -16.144 1.00 65.81 90 MET A C 1
ATOM 695 O O . MET A 1 90 ? 13.999 -4.854 -15.255 1.00 65.81 90 MET A O 1
ATOM 699 N N . GLY A 1 91 ? 14.010 -2.777 -16.120 1.00 72.81 91 GLY A N 1
ATOM 700 C CA . GLY A 1 91 ? 13.186 -2.175 -15.083 1.00 72.81 91 GLY A CA 1
ATOM 701 C C . GLY A 1 91 ? 11.851 -2.895 -15.023 1.00 72.81 91 GLY A C 1
ATOM 702 O O . GLY A 1 91 ? 11.320 -3.325 -16.050 1.00 72.81 91 GLY A O 1
ATOM 703 N N . GLU A 1 92 ? 11.316 -3.043 -13.823 1.00 85.00 92 GLU A N 1
ATOM 704 C CA . GLU A 1 92 ? 9.999 -3.634 -13.668 1.00 85.00 92 GLU A CA 1
ATOM 705 C C . GLU A 1 92 ? 8.947 -2.596 -14.067 1.00 85.00 92 GLU A C 1
ATOM 707 O O . GLU A 1 92 ? 9.015 -1.435 -13.672 1.00 85.00 92 GLU A O 1
ATOM 712 N N . ASN A 1 93 ? 7.995 -3.009 -14.898 1.00 90.94 93 ASN A N 1
ATOM 713 C CA . ASN A 1 93 ? 6.831 -2.212 -15.261 1.00 90.94 93 ASN A CA 1
ATOM 714 C C . ASN A 1 93 ? 5.606 -3.110 -15.146 1.00 90.94 93 ASN A C 1
ATOM 716 O O . ASN A 1 93 ? 5.235 -3.807 -16.093 1.00 90.94 93 ASN A O 1
ATOM 720 N N . SER A 1 94 ? 5.043 -3.165 -13.948 1.00 94.44 94 SER A N 1
ATOM 721 C CA . SER A 1 94 ? 3.999 -4.116 -13.595 1.00 94.44 94 SER A CA 1
ATOM 722 C C . SER A 1 94 ? 2.962 -3.466 -12.683 1.00 94.44 94 SER A C 1
ATOM 724 O O . SER A 1 94 ? 3.182 -2.412 -12.081 1.00 94.44 94 SER A O 1
ATOM 726 N N . LEU A 1 95 ? 1.799 -4.106 -12.612 1.00 96.38 95 LEU A N 1
ATOM 727 C CA . LEU A 1 95 ? 0.751 -3.793 -11.656 1.00 96.38 95 LEU A CA 1
ATOM 728 C C . LEU A 1 95 ? 0.397 -5.087 -10.935 1.00 96.38 95 LEU A C 1
ATOM 730 O O . LEU A 1 95 ? 0.148 -6.106 -11.582 1.00 96.38 95 LEU A O 1
ATOM 734 N N . GLN A 1 96 ? 0.382 -5.047 -9.609 1.00 97.06 96 GLN A N 1
ATOM 735 C CA . GLN A 1 96 ? 0.011 -6.182 -8.775 1.00 97.06 96 GLN A CA 1
ATOM 736 C C . GLN A 1 96 ? -1.180 -5.831 -7.890 1.00 97.06 96 GLN A C 1
ATOM 738 O O . GLN A 1 96 ? -1.344 -4.688 -7.460 1.00 97.06 96 GLN A O 1
ATOM 743 N N . LEU A 1 97 ? -2.012 -6.840 -7.642 1.00 97.50 97 LEU A N 1
ATOM 744 C CA . LEU A 1 97 ? -3.150 -6.767 -6.739 1.00 97.50 97 LEU A CA 1
ATOM 745 C C . LEU A 1 97 ? -2.907 -7.711 -5.567 1.00 97.50 97 LEU A C 1
ATOM 747 O O . LEU A 1 97 ? -2.583 -8.881 -5.761 1.00 97.50 97 LEU A O 1
ATOM 751 N N . TRP A 1 98 ? -3.108 -7.193 -4.366 1.00 95.94 98 TRP A N 1
ATOM 752 C CA . TRP A 1 98 ? -2.909 -7.895 -3.111 1.00 95.94 98 TRP A CA 1
ATOM 753 C C . TRP A 1 98 ? -4.251 -8.056 -2.424 1.00 95.94 98 TRP A C 1
ATOM 755 O O . TRP A 1 98 ? -5.003 -7.091 -2.285 1.00 95.94 98 TRP A O 1
ATOM 765 N N . TRP A 1 99 ? -4.539 -9.272 -1.976 1.00 94.25 99 TRP A N 1
ATOM 766 C CA . TRP A 1 99 ? -5.645 -9.509 -1.064 1.00 94.25 99 TRP A CA 1
ATOM 767 C C . TRP A 1 99 ? -5.198 -9.194 0.365 1.00 94.25 99 TRP A C 1
ATOM 769 O O . TRP A 1 99 ? -4.208 -9.740 0.843 1.00 94.25 99 TRP A O 1
ATOM 779 N N . CYS A 1 100 ? -5.936 -8.321 1.044 1.00 89.31 100 CYS A N 1
ATOM 780 C CA . CYS A 1 100 ? -5.658 -7.865 2.408 1.00 89.31 100 CYS A CA 1
ATOM 781 C C . CYS A 1 100 ? -6.742 -8.313 3.405 1.00 89.31 100 CYS A C 1
ATOM 783 O O . CYS A 1 100 ? -6.844 -7.766 4.501 1.00 89.31 100 CYS A O 1
ATOM 785 N N . GLY A 1 101 ? -7.618 -9.241 3.005 1.00 86.94 101 GLY A N 1
ATOM 786 C CA . GLY A 1 101 ? -8.710 -9.726 3.847 1.00 86.94 101 GLY A CA 1
ATOM 787 C C . GLY A 1 101 ? -8.228 -10.782 4.836 1.00 86.94 101 GLY A C 1
ATOM 788 O O . GLY A 1 101 ? -7.207 -11.430 4.616 1.00 86.94 101 GLY A O 1
ATOM 789 N N . SER A 1 102 ? -8.982 -10.996 5.913 1.00 81.06 102 SER A N 1
ATOM 790 C CA . SER A 1 102 ? -8.714 -12.095 6.839 1.00 81.06 102 SER A CA 1
ATOM 791 C C . SER A 1 102 ? -8.932 -13.445 6.151 1.00 81.06 102 SER A C 1
ATOM 793 O O . SER A 1 102 ? -9.995 -13.704 5.583 1.00 81.06 102 SER A O 1
ATOM 795 N N . GLU A 1 103 ? -7.942 -14.335 6.223 1.00 70.38 103 GLU A N 1
ATOM 796 C CA . GLU A 1 103 ? -8.161 -15.738 5.880 1.00 70.38 103 GLU A CA 1
ATOM 797 C C . GLU A 1 103 ? -9.071 -16.358 6.938 1.00 70.38 103 GLU A C 1
ATOM 799 O O . GLU A 1 103 ? -8.756 -16.396 8.130 1.00 70.38 103 GLU A O 1
ATOM 804 N N . THR A 1 104 ? -10.238 -16.832 6.512 1.00 64.69 104 THR A N 1
ATOM 805 C CA . THR A 1 104 ? -11.093 -17.633 7.382 1.00 64.69 104 THR A CA 1
ATOM 806 C C . THR A 1 104 ? -10.471 -19.025 7.443 1.00 64.69 104 THR A C 1
ATOM 808 O O . THR A 1 104 ? -10.634 -19.807 6.511 1.00 64.69 104 THR A O 1
ATOM 811 N N . GLN A 1 105 ? -9.715 -19.340 8.499 1.00 55.34 105 GLN A N 1
ATOM 812 C CA . GLN A 1 105 ? -9.293 -20.723 8.736 1.00 55.34 105 GLN A CA 1
ATOM 813 C C . GLN A 1 105 ? -10.543 -21.563 9.019 1.00 55.34 105 GLN A C 1
ATOM 815 O O . GLN A 1 105 ? -11.134 -21.488 10.096 1.00 55.34 105 GLN A O 1
ATOM 820 N N . SER A 1 106 ? -10.975 -22.334 8.025 1.00 56.50 106 SER A N 1
ATOM 821 C CA . SER A 1 106 ? -11.940 -23.412 8.208 1.00 56.50 106 SER A CA 1
ATOM 822 C C . SER A 1 106 ? -11.228 -24.588 8.879 1.00 56.50 106 SER A C 1
ATOM 824 O O . SER A 1 106 ? -10.356 -25.198 8.257 1.00 56.50 106 SER A O 1
ATOM 826 N N . ASN A 1 107 ? -11.581 -24.855 10.139 1.00 50.00 107 ASN A N 1
ATOM 827 C CA . ASN A 1 107 ? -11.261 -26.103 10.848 1.00 50.00 107 ASN A CA 1
ATOM 828 C C . ASN A 1 107 ? -11.937 -27.312 10.193 1.00 50.00 107 ASN A C 1
ATOM 830 O O . ASN A 1 107 ? -13.088 -27.147 9.724 1.00 50.00 107 ASN A O 1
#

Sequence (107 aa):
MYFDMEISGRYLLSGDTQGLVSVWDTMSPSEDTSILPLLQFQAQNDCVNGISLHPSYPLLATASGQRKFPELNDSGDESREEERSPHGSMGENSLQLWWCGSETQSN

pLDDT: mean 82.85, std 16.62, range [46.5, 97.88]

InterPro domains:
  IPR015943 WD40/YVTN repeat-like-containing domain superfamily [G3DSA:2.130.10.10] (3-103)
  IPR036322 WD40-repeat-containing domain superfamily [SSF50978] (8-67)
  IPR051150 SWT21/TCAB1 mRNA Splicing and Telomere Maintenance [PTHR13211] (1-100)

Organism: Pelobates cultripes (NCBI:txid61616)

Radius of gyration: 19.93 Å; chains: 1; bounding box: 52×38×56 Å